Protein AF-A0A9E8LVL8-F1 (afdb_monomer)

InterPro domains:
  I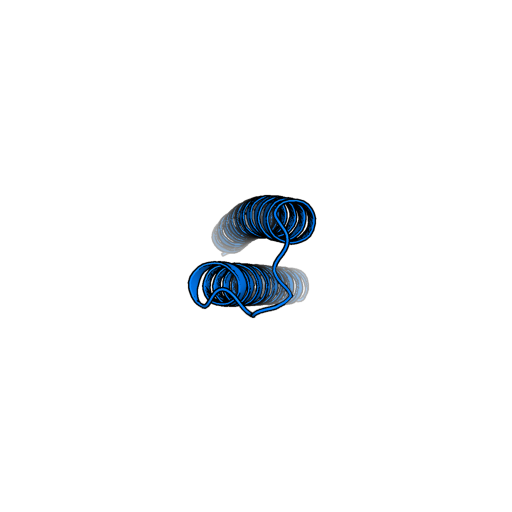PR025418 YrhC-like protein [PF14143] (7-76)

Structure (mmCIF, N/CA/C/O backbone):
data_AF-A0A9E8LVL8-F1
#
_entry.id   AF-A0A9E8LVL8-F1
#
loop_
_atom_site.group_PDB
_atom_site.id
_atom_site.type_symbol
_atom_site.label_atom_id
_atom_site.label_alt_id
_atom_site.label_comp_id
_atom_site.label_asym_id
_atom_site.label_entity_id
_atom_site.label_seq_id
_atom_site.pdbx_PDB_ins_code
_atom_site.Cartn_x
_atom_site.Cartn_y
_atom_site.Cartn_z
_atom_site.occupancy
_atom_site.B_iso_or_equiv
_atom_site.auth_seq_id
_atom_site.auth_comp_id
_atom_site.auth_asym_id
_atom_site.auth_atom_id
_atom_site.pdbx_PDB_model_num
ATOM 1 N N . MET A 1 1 ? -21.778 4.610 20.889 1.00 64.50 1 MET A N 1
ATOM 2 C CA . MET A 1 1 ? -22.022 4.050 19.537 1.00 64.50 1 MET A CA 1
ATOM 3 C C . MET A 1 1 ? -21.286 4.791 18.417 1.00 64.50 1 MET A C 1
ATOM 5 O O . MET A 1 1 ? -20.776 4.120 17.530 1.00 64.50 1 MET A O 1
ATOM 9 N N . GLU A 1 2 ? -21.178 6.126 18.430 1.00 78.62 2 GLU A N 1
ATOM 10 C CA . GLU A 1 2 ? -20.518 6.871 17.335 1.00 78.62 2 GLU A CA 1
ATOM 11 C C . GLU A 1 2 ? -19.019 6.575 17.171 1.00 78.62 2 GLU A C 1
ATOM 13 O O . GLU A 1 2 ? -18.570 6.308 16.060 1.00 78.62 2 GLU A O 1
ATOM 18 N N . LYS A 1 3 ? -18.251 6.516 18.270 1.00 79.56 3 LYS A N 1
ATOM 19 C CA . LYS A 1 3 ? -16.810 6.189 18.225 1.00 79.56 3 LYS A CA 1
ATOM 20 C C . LYS A 1 3 ? -16.522 4.838 17.558 1.00 79.56 3 LYS A C 1
ATOM 22 O O . LYS A 1 3 ? -15.606 4.736 16.751 1.00 79.56 3 LYS A O 1
ATOM 27 N N . ARG A 1 4 ? -17.350 3.826 17.836 1.00 82.88 4 ARG A N 1
ATOM 28 C CA . ARG A 1 4 ? -17.264 2.492 17.220 1.00 82.88 4 ARG A CA 1
ATOM 29 C C . ARG A 1 4 ? -17.478 2.562 15.706 1.00 82.88 4 ARG A C 1
ATOM 31 O O . ARG A 1 4 ? -16.682 2.011 14.956 1.00 82.88 4 ARG A O 1
ATOM 38 N N . LYS A 1 5 ? -18.517 3.277 15.255 1.00 86.31 5 LYS A N 1
ATOM 39 C CA . LYS A 1 5 ? -18.793 3.465 13.820 1.00 86.31 5 LYS A CA 1
ATOM 40 C C . LYS A 1 5 ? -17.630 4.162 13.105 1.00 86.31 5 LYS A C 1
ATOM 42 O O . LYS A 1 5 ? -17.258 3.739 12.016 1.00 86.31 5 LYS A O 1
ATOM 47 N N . LEU A 1 6 ? -17.021 5.172 13.733 1.00 88.25 6 LEU A N 1
ATOM 48 C CA . LEU A 1 6 ? -15.852 5.869 13.184 1.00 88.25 6 LEU A CA 1
ATOM 49 C C . LEU A 1 6 ? -14.619 4.957 13.069 1.00 88.25 6 LEU A C 1
ATOM 51 O O . LEU A 1 6 ? -13.921 5.006 12.058 1.00 88.25 6 LEU A O 1
ATOM 55 N N . LEU A 1 7 ? -14.357 4.116 14.075 1.00 86.31 7 LEU A N 1
ATOM 56 C CA . LEU A 1 7 ? -13.254 3.147 14.045 1.00 86.31 7 LEU A CA 1
ATOM 57 C C . LEU A 1 7 ? -13.447 2.106 12.937 1.00 86.31 7 LEU A C 1
ATOM 59 O O . LEU A 1 7 ? -12.530 1.873 12.155 1.00 86.31 7 LEU A O 1
ATOM 63 N N . VAL A 1 8 ? -14.654 1.544 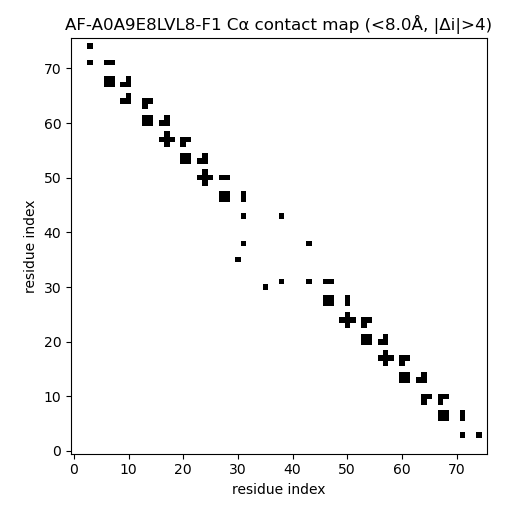12.821 1.00 90.12 8 VAL A N 1
ATOM 64 C CA . VAL A 1 8 ? -14.999 0.596 11.750 1.00 90.12 8 VAL A CA 1
ATOM 65 C C . VAL A 1 8 ? -14.843 1.240 10.371 1.00 90.12 8 VAL A C 1
ATOM 67 O O . VAL A 1 8 ? -14.252 0.627 9.485 1.00 90.12 8 VAL A O 1
ATOM 70 N N . GLY A 1 9 ? -15.297 2.487 10.199 1.00 91.31 9 GLY A N 1
ATOM 71 C CA . GLY A 1 9 ? -15.096 3.242 8.959 1.00 91.31 9 GLY A CA 1
ATOM 72 C C . GLY A 1 9 ? -13.617 3.347 8.582 1.00 91.31 9 GLY A C 1
ATOM 73 O O . GLY A 1 9 ? -13.229 2.936 7.493 1.00 91.31 9 GLY A O 1
ATOM 74 N N . LYS A 1 10 ? -12.763 3.766 9.526 1.00 90.62 10 LYS A N 1
ATOM 75 C CA . LYS A 1 10 ? -11.310 3.840 9.298 1.00 90.62 10 LYS A CA 1
ATOM 76 C C . LYS A 1 10 ? -10.697 2.490 8.926 1.00 90.62 10 LYS A C 1
ATOM 78 O O . LYS A 1 10 ? -9.850 2.436 8.041 1.00 90.62 10 LYS A O 1
ATOM 83 N N . ILE A 1 11 ? -11.103 1.401 9.580 1.00 91.75 11 ILE A N 1
ATOM 84 C CA . ILE A 1 11 ? -10.613 0.046 9.270 1.00 91.75 11 ILE A CA 1
ATOM 85 C C . ILE A 1 11 ? -10.943 -0.329 7.820 1.00 91.75 11 ILE A C 1
ATOM 87 O O . ILE A 1 11 ? -10.077 -0.841 7.105 1.00 91.75 11 ILE A O 1
ATOM 91 N N . ILE A 1 12 ? -12.174 -0.055 7.379 1.00 94.56 12 ILE A N 1
ATOM 92 C CA . ILE A 1 12 ? -12.616 -0.308 6.003 1.00 94.56 12 ILE A CA 1
ATOM 93 C C . ILE A 1 12 ? -11.802 0.540 5.020 1.00 94.56 12 ILE A C 1
ATOM 95 O O . ILE A 1 12 ? -11.298 0.001 4.035 1.00 94.56 12 ILE A O 1
ATOM 99 N N . ASP A 1 13 ? -11.595 1.822 5.314 1.00 94.94 13 ASP A N 1
ATOM 100 C CA . ASP A 1 13 ? -10.814 2.717 4.458 1.00 94.94 13 ASP A CA 1
ATOM 101 C C . ASP A 1 13 ? -9.369 2.229 4.301 1.00 94.94 13 ASP A C 1
ATOM 103 O O . ASP A 1 13 ? -8.891 2.051 3.180 1.00 94.94 13 ASP A O 1
ATOM 107 N N . TYR A 1 14 ? -8.678 1.924 5.406 1.00 93.12 14 TYR A N 1
ATOM 108 C CA . TYR A 1 14 ? -7.311 1.399 5.342 1.00 93.12 14 TYR A CA 1
ATOM 109 C C . TYR A 1 14 ? -7.238 0.060 4.609 1.00 93.12 14 TYR A C 1
ATOM 111 O O . TYR A 1 14 ? -6.282 -0.175 3.873 1.00 93.12 14 TYR A O 1
ATOM 119 N N . LYS A 1 15 ? -8.243 -0.812 4.757 1.00 93.44 15 LYS A N 1
ATOM 120 C CA . LYS A 1 15 ? -8.325 -2.059 3.987 1.00 93.44 15 LYS A CA 1
ATOM 121 C C . LYS A 1 15 ? -8.415 -1.778 2.485 1.00 93.44 15 LYS A C 1
ATOM 123 O O . LYS A 1 15 ? -7.652 -2.372 1.722 1.00 93.44 15 LYS A O 1
ATOM 128 N N . ASN A 1 16 ? -9.302 -0.873 2.079 1.00 95.75 16 ASN A N 1
ATOM 129 C CA . ASN A 1 16 ? -9.501 -0.519 0.676 1.00 95.75 16 ASN A CA 1
ATOM 130 C C . ASN A 1 16 ? -8.234 0.108 0.081 1.00 95.75 16 ASN A C 1
ATOM 132 O O . ASN A 1 16 ? -7.788 -0.315 -0.984 1.00 95.75 16 ASN A O 1
ATOM 136 N N . TYR A 1 17 ? -7.595 1.046 0.787 1.00 94.19 17 TYR A N 1
ATOM 137 C CA . TYR A 1 17 ? -6.346 1.654 0.324 1.00 94.19 17 TYR A CA 1
ATOM 138 C C . TYR A 1 17 ? -5.212 0.635 0.182 1.00 94.19 17 TYR A C 1
ATOM 140 O O . TYR A 1 17 ? -4.509 0.6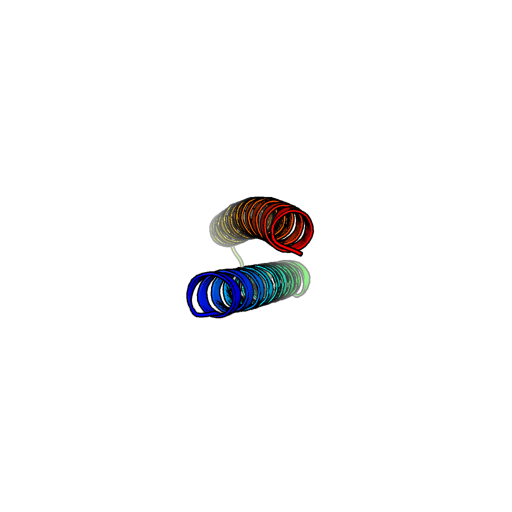53 -0.827 1.00 94.19 17 TYR A O 1
ATOM 148 N N . THR A 1 18 ? -5.060 -0.289 1.137 1.00 94.12 18 THR A N 1
ATOM 149 C CA . THR A 1 18 ? -4.088 -1.387 1.027 1.00 94.12 18 THR A CA 1
ATOM 150 C C . THR A 1 18 ? -4.342 -2.227 -0.225 1.00 94.12 18 THR A C 1
ATOM 152 O O . THR A 1 18 ? -3.407 -2.506 -0.972 1.00 94.12 18 THR A O 1
ATOM 155 N N . GLN A 1 19 ? -5.596 -2.604 -0.496 1.00 95.50 19 GLN A N 1
ATOM 156 C CA . GLN A 1 19 ? -5.939 -3.403 -1.679 1.00 95.50 19 GLN A CA 1
ATOM 157 C C . GLN A 1 19 ? -5.671 -2.654 -2.989 1.00 95.50 19 GLN A C 1
ATOM 159 O O . GLN A 1 19 ? -5.090 -3.233 -3.905 1.00 95.50 19 GLN A O 1
ATOM 164 N N . ILE A 1 20 ? -6.043 -1.373 -3.072 1.00 96.75 20 ILE A N 1
ATOM 165 C CA . ILE A 1 20 ? -5.816 -0.543 -4.264 1.00 96.75 20 ILE A CA 1
ATOM 166 C C . ILE A 1 20 ? -4.317 -0.396 -4.541 1.00 96.75 20 ILE A C 1
ATOM 168 O O . ILE A 1 20 ? -3.883 -0.597 -5.674 1.00 96.75 20 ILE A O 1
ATOM 172 N N . LEU A 1 21 ? -3.510 -0.100 -3.518 1.00 94.50 21 LEU A N 1
ATOM 173 C CA . LEU A 1 21 ? -2.062 0.041 -3.677 1.00 94.50 21 LEU A CA 1
ATOM 174 C C . LEU A 1 21 ? -1.404 -1.265 -4.134 1.00 94.50 21 LEU A C 1
ATOM 176 O O . LEU A 1 21 ? -0.582 -1.240 -5.045 1.00 94.50 21 LEU A O 1
ATOM 180 N N . LEU A 1 22 ? -1.803 -2.410 -3.572 1.00 95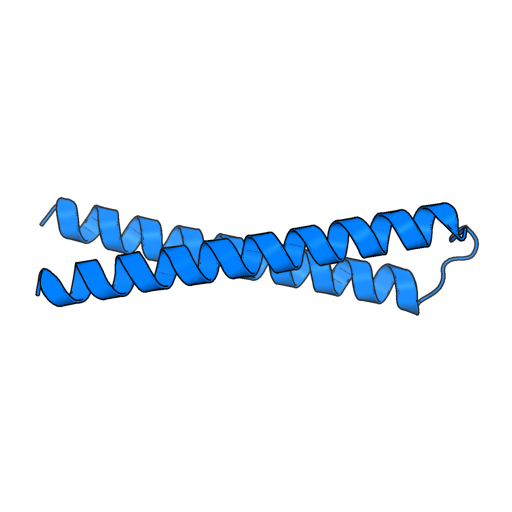.25 22 LEU A N 1
ATOM 181 C CA . LEU A 1 22 ? -1.296 -3.717 -4.006 1.00 95.25 22 LEU A CA 1
ATOM 182 C C . LEU A 1 22 ? -1.710 -4.058 -5.445 1.00 95.25 22 LEU A C 1
ATOM 184 O O . LEU A 1 22 ? -0.905 -4.604 -6.204 1.00 95.25 22 LEU A O 1
ATOM 188 N N . ALA A 1 23 ? -2.939 -3.720 -5.843 1.00 96.19 23 ALA A N 1
ATOM 189 C CA . ALA A 1 23 ? -3.406 -3.908 -7.213 1.00 96.19 23 ALA A CA 1
ATOM 190 C C . ALA A 1 23 ? -2.602 -3.047 -8.202 1.00 96.19 23 ALA A C 1
ATOM 192 O O . ALA A 1 23 ? -2.151 -3.556 -9.228 1.00 96.19 23 ALA A O 1
ATOM 193 N N . LEU A 1 24 ? -2.346 -1.778 -7.863 1.00 95.31 24 LEU A N 1
ATOM 194 C CA . LEU A 1 24 ? -1.497 -0.888 -8.659 1.00 95.31 24 LEU A CA 1
ATOM 195 C C . LEU A 1 24 ? -0.060 -1.410 -8.763 1.00 95.31 24 LEU A C 1
ATOM 197 O O . LEU A 1 24 ? 0.498 -1.442 -9.860 1.00 95.31 24 LEU A O 1
ATOM 201 N N . SER A 1 25 ? 0.525 -1.883 -7.659 1.00 93.75 25 SER A N 1
ATOM 202 C CA . SER A 1 25 ? 1.849 -2.514 -7.679 1.00 93.75 25 SER A CA 1
ATOM 203 C C . SER A 1 25 ? 1.888 -3.732 -8.602 1.00 93.75 25 SER A C 1
ATOM 205 O O . SER A 1 25 ? 2.819 -3.881 -9.389 1.00 93.75 25 SER A O 1
ATOM 207 N N . THR A 1 26 ? 0.859 -4.580 -8.556 1.00 93.44 26 THR A N 1
ATOM 208 C CA . THR A 1 26 ? 0.752 -5.766 -9.421 1.00 93.44 26 THR A CA 1
ATOM 209 C C . THR A 1 26 ? 0.619 -5.373 -10.894 1.00 93.44 26 THR A C 1
ATOM 211 O O . THR A 1 26 ? 1.260 -5.965 -11.760 1.00 93.44 26 THR A O 1
ATOM 214 N N . PHE A 1 27 ? -0.158 -4.331 -11.191 1.00 92.19 27 PHE A N 1
ATOM 215 C CA . PHE A 1 27 ? -0.284 -3.805 -12.547 1.00 92.19 27 PHE A CA 1
ATOM 216 C C . PHE A 1 27 ? 1.054 -3.277 -13.085 1.00 92.19 27 PHE A C 1
ATOM 218 O O . PHE A 1 27 ? 1.431 -3.576 -14.218 1.00 92.19 27 PHE A O 1
ATOM 225 N N . PHE A 1 28 ? 1.820 -2.552 -12.265 1.00 90.00 28 PHE A N 1
ATOM 226 C CA . PHE A 1 28 ? 3.158 -2.086 -12.645 1.00 90.00 28 PHE A CA 1
ATOM 227 C C . PHE A 1 28 ? 4.133 -3.239 -12.865 1.00 90.00 28 PHE A C 1
ATOM 229 O O . PHE A 1 28 ? 4.904 -3.202 -13.824 1.00 90.00 28 PHE A O 1
ATOM 236 N N . TYR A 1 29 ? 4.058 -4.288 -12.042 1.00 89.88 29 TYR A N 1
ATOM 237 C CA . TYR A 1 29 ? 4.826 -5.510 -12.256 1.00 89.88 29 TYR A CA 1
ATOM 238 C C . TYR A 1 29 ? 4.535 -6.126 -13.631 1.00 89.88 29 TYR A C 1
ATOM 240 O O . TYR A 1 29 ? 5.468 -6.398 -14.386 1.00 89.88 29 TYR A O 1
ATOM 248 N N . PHE A 1 30 ? 3.259 -6.264 -14.010 1.00 90.25 30 PHE A N 1
ATOM 249 C CA . PHE A 1 30 ? 2.897 -6.747 -15.346 1.00 90.25 30 PHE A CA 1
ATOM 250 C C . PHE A 1 30 ? 3.417 -5.835 -16.461 1.00 90.25 30 PHE A C 1
ATOM 252 O O . PHE A 1 30 ? 3.956 -6.337 -17.446 1.00 90.25 30 PHE A O 1
ATOM 259 N N . GLY A 1 31 ? 3.339 -4.513 -16.288 1.00 85.56 31 GLY A N 1
ATOM 260 C CA . GLY A 1 31 ? 3.890 -3.548 -17.245 1.00 85.56 31 GLY A CA 1
ATOM 261 C C . GLY A 1 31 ? 5.400 -3.700 -17.472 1.00 85.56 31 GLY A C 1
ATOM 262 O O . GLY A 1 31 ? 5.872 -3.554 -18.599 1.00 85.56 31 GLY A O 1
ATOM 263 N N . ILE A 1 32 ? 6.157 -4.050 -16.427 1.00 85.50 32 ILE A N 1
ATOM 264 C CA . ILE A 1 32 ? 7.599 -4.325 -16.522 1.00 85.50 32 ILE A CA 1
ATOM 265 C C . ILE A 1 32 ? 7.862 -5.679 -17.198 1.00 85.50 32 ILE A C 1
ATOM 267 O O . ILE A 1 32 ? 8.740 -5.780 -18.055 1.00 85.50 32 ILE A O 1
ATOM 271 N N . VAL A 1 33 ? 7.114 -6.722 -16.824 1.00 85.81 33 VAL A N 1
ATOM 272 C CA . VAL A 1 33 ? 7.321 -8.097 -17.314 1.00 85.81 33 VAL A CA 1
ATOM 273 C C . VAL A 1 33 ? 6.978 -8.241 -18.795 1.00 85.81 33 VAL A C 1
ATOM 275 O O . VAL A 1 33 ? 7.719 -8.895 -19.526 1.00 85.81 33 VAL A O 1
ATOM 278 N N . ILE A 1 34 ? 5.894 -7.610 -19.252 1.00 84.75 34 ILE A N 1
ATOM 279 C CA . ILE A 1 34 ? 5.417 -7.716 -20.640 1.00 84.75 34 ILE A CA 1
ATOM 280 C C . ILE A 1 34 ? 6.356 -6.991 -21.625 1.00 84.75 34 ILE A C 1
ATOM 282 O O . ILE A 1 34 ? 6.300 -7.272 -22.816 1.00 84.75 34 ILE A O 1
ATOM 286 N N . LYS A 1 35 ? 7.263 -6.122 -21.139 1.00 70.56 35 LYS A N 1
ATOM 287 C CA . LYS A 1 35 ? 8.268 -5.380 -21.927 1.00 70.56 35 LYS A CA 1
ATOM 288 C C . LYS A 1 35 ? 7.692 -4.800 -23.224 1.00 70.56 35 LYS A C 1
ATOM 290 O O . LYS A 1 35 ? 7.933 -5.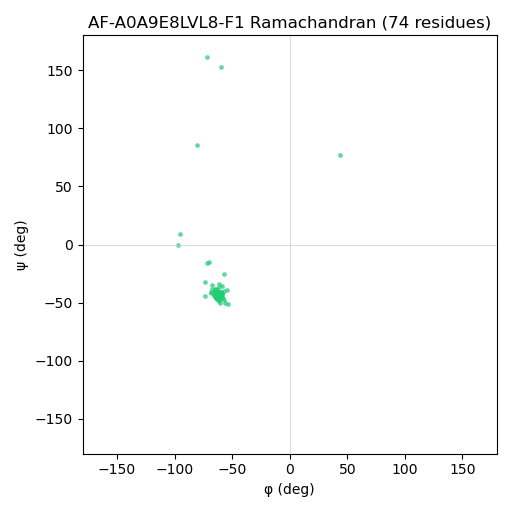304 -24.317 1.00 70.56 35 LYS A O 1
ATOM 295 N N . GLY A 1 36 ? 6.943 -3.705 -23.098 1.00 71.19 36 GLY A N 1
ATOM 296 C CA . GLY A 1 36 ? 6.499 -2.944 -24.267 1.00 71.19 36 GLY A CA 1
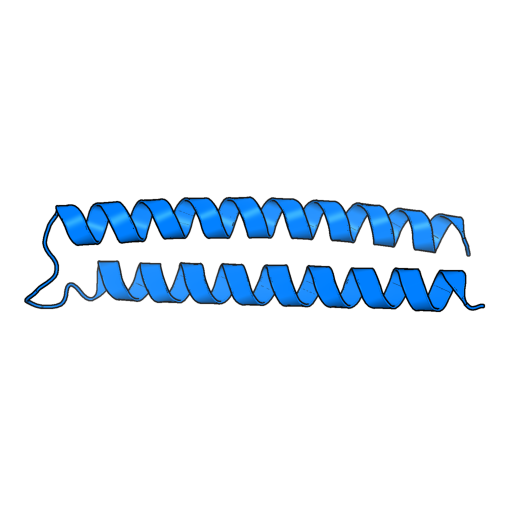ATOM 297 C C . GLY A 1 36 ? 7.686 -2.414 -25.095 1.00 71.19 36 GLY A C 1
ATOM 298 O O . GLY A 1 36 ? 8.751 -2.158 -24.526 1.00 71.19 36 GLY A O 1
ATOM 299 N N . PRO A 1 37 ? 7.518 -2.202 -26.413 1.00 68.06 37 PRO A N 1
ATOM 300 C CA . PRO A 1 37 ? 8.593 -1.750 -27.307 1.00 68.06 37 PRO A CA 1
ATOM 301 C C . PRO A 1 37 ? 9.242 -0.419 -26.879 1.00 68.06 37 PRO A C 1
ATOM 303 O O . PRO A 1 37 ? 10.421 -0.204 -27.137 1.00 68.06 37 PRO A O 1
ATOM 306 N N . ASP A 1 38 ? 8.514 0.429 -26.144 1.00 74.94 38 ASP A N 1
ATOM 307 C CA . ASP A 1 38 ? 8.992 1.726 -25.639 1.00 74.94 38 ASP A CA 1
ATOM 308 C C . ASP A 1 38 ? 9.533 1.695 -24.198 1.00 74.94 38 ASP A C 1
ATOM 310 O O . ASP A 1 38 ? 9.746 2.754 -23.578 1.00 74.94 38 ASP A O 1
ATOM 314 N N . LEU A 1 39 ? 9.701 0.502 -23.617 1.00 78.19 39 LEU A N 1
ATOM 315 C CA . LEU A 1 39 ? 10.128 0.331 -22.234 1.00 78.19 39 LEU A CA 1
ATOM 316 C C . LEU A 1 39 ? 11.651 0.480 -22.118 1.00 78.19 39 LEU A C 1
ATOM 318 O O . LEU A 1 39 ? 12.412 -0.484 -22.137 1.00 78.19 39 LEU A O 1
ATOM 322 N N . THR A 1 40 ? 12.104 1.724 -21.974 1.00 82.50 40 THR A N 1
ATOM 323 C CA . THR A 1 40 ? 13.513 2.027 -21.704 1.00 82.50 40 THR A CA 1
ATOM 324 C C . THR A 1 40 ? 13.913 1.640 -20.275 1.00 82.50 40 THR A C 1
ATOM 326 O O . THR A 1 40 ? 13.075 1.526 -19.371 1.00 82.50 40 THR A O 1
ATOM 329 N N . THR A 1 41 ? 15.220 1.499 -20.034 1.00 82.94 41 THR A N 1
ATOM 330 C CA . THR A 1 41 ? 15.785 1.225 -18.700 1.00 82.94 41 THR A CA 1
ATOM 331 C C . THR A 1 41 ? 15.336 2.262 -17.665 1.00 82.94 41 THR A C 1
ATOM 333 O O . THR A 1 41 ? 14.979 1.905 -16.545 1.00 82.94 41 THR A O 1
ATOM 336 N N . ALA A 1 42 ? 15.269 3.540 -18.056 1.00 83.31 42 ALA A N 1
ATOM 337 C CA . ALA A 1 42 ? 14.832 4.628 -17.181 1.00 83.31 42 ALA A CA 1
ATOM 338 C C . ALA A 1 42 ? 13.349 4.510 -16.782 1.00 83.31 42 ALA A C 1
ATOM 340 O O . ALA A 1 42 ? 13.015 4.649 -15.606 1.00 83.31 42 ALA A O 1
ATOM 341 N N . LYS A 1 43 ? 12.457 4.191 -17.734 1.00 85.94 43 LYS A N 1
ATOM 342 C CA . LYS A 1 43 ? 11.026 3.973 -17.446 1.00 85.94 43 LYS A CA 1
ATOM 343 C C . LYS A 1 43 ? 10.812 2.744 -16.557 1.00 85.94 43 LYS A C 1
ATOM 345 O O . LYS A 1 43 ? 9.998 2.788 -15.639 1.00 85.94 43 LYS A O 1
ATOM 350 N N . SER A 1 44 ? 11.584 1.680 -16.785 1.00 86.50 44 SER A N 1
ATOM 351 C CA . SER A 1 44 ? 11.554 0.468 -15.953 1.00 86.50 44 SER A CA 1
ATOM 352 C C . SER A 1 44 ? 11.979 0.753 -14.511 1.00 86.50 44 SER A C 1
ATOM 354 O O . SER A 1 44 ? 11.311 0.322 -13.575 1.00 86.50 44 SER A O 1
ATOM 356 N N . ALA A 1 45 ? 13.059 1.520 -14.322 1.00 89.69 45 ALA A N 1
ATOM 357 C CA . ALA A 1 45 ? 13.534 1.919 -12.998 1.00 89.69 45 ALA A CA 1
ATOM 358 C C . ALA A 1 45 ? 12.504 2.784 -12.252 1.00 89.69 45 ALA A C 1
ATOM 360 O O . ALA A 1 45 ? 12.275 2.587 -11.056 1.00 89.69 45 ALA A O 1
ATOM 361 N N . LEU A 1 46 ? 11.835 3.699 -12.961 1.00 91.06 46 LEU A N 1
ATOM 362 C CA . LEU A 1 46 ? 10.759 4.517 -12.401 1.00 91.06 46 LEU A CA 1
ATOM 363 C C . LEU A 1 46 ? 9.569 3.660 -11.948 1.00 91.06 46 LEU A C 1
ATOM 365 O O . LEU A 1 46 ? 9.105 3.821 -10.820 1.00 91.06 46 LEU A O 1
ATOM 369 N N . LEU A 1 47 ? 9.111 2.718 -12.780 1.00 90.94 47 LEU A N 1
ATOM 370 C CA . LEU A 1 47 ? 8.015 1.805 -12.431 1.00 90.94 47 LEU A CA 1
ATOM 371 C C . LEU A 1 47 ? 8.363 0.923 -11.228 1.00 90.94 47 LEU A C 1
ATOM 373 O O . LEU A 1 47 ? 7.542 0.782 -10.326 1.00 90.94 47 LEU A O 1
ATOM 377 N N . LEU A 1 48 ? 9.585 0.383 -11.171 1.00 91.44 48 LEU A N 1
ATOM 378 C CA . LEU A 1 48 ? 10.062 -0.397 -10.024 1.00 91.44 48 LEU A CA 1
ATOM 379 C C . LEU A 1 48 ? 10.070 0.434 -8.739 1.00 91.44 48 LEU A C 1
ATOM 381 O O . LEU A 1 48 ? 9.610 -0.030 -7.698 1.00 91.44 48 LEU A O 1
ATOM 385 N N . THR A 1 49 ? 10.546 1.677 -8.818 1.00 94.00 49 THR A N 1
ATOM 386 C CA . THR A 1 49 ? 10.594 2.585 -7.666 1.00 94.00 49 THR A CA 1
ATOM 387 C C . THR A 1 49 ? 9.183 2.904 -7.171 1.00 94.00 49 THR A C 1
ATOM 389 O O . THR A 1 49 ? 8.907 2.792 -5.977 1.00 94.00 49 THR A O 1
ATOM 392 N N . ALA A 1 50 ? 8.262 3.224 -8.084 1.00 94.12 50 ALA A N 1
ATOM 393 C CA . ALA A 1 50 ? 6.858 3.462 -7.755 1.00 94.12 50 ALA A CA 1
ATOM 394 C C . ALA A 1 50 ? 6.194 2.217 -7.143 1.00 94.12 50 ALA A C 1
ATOM 396 O O . ALA A 1 50 ? 5.472 2.322 -6.155 1.00 94.12 50 ALA A O 1
ATOM 397 N N . MET A 1 51 ? 6.494 1.029 -7.673 1.00 95.06 51 MET A N 1
ATOM 398 C CA . MET A 1 51 ? 5.981 -0.240 -7.160 1.00 95.06 51 MET A CA 1
ATOM 399 C C . MET A 1 51 ? 6.436 -0.502 -5.718 1.00 95.06 51 MET A C 1
ATOM 401 O O . MET A 1 51 ? 5.608 -0.867 -4.883 1.00 95.06 51 MET A O 1
ATOM 405 N N . ILE A 1 52 ? 7.719 -0.269 -5.410 1.00 95.62 52 ILE A N 1
ATOM 406 C CA . ILE A 1 52 ? 8.271 -0.385 -4.049 1.00 95.62 52 ILE A CA 1
ATOM 407 C C . ILE A 1 52 ? 7.580 0.604 -3.106 1.00 95.62 52 ILE A C 1
ATOM 409 O O . ILE A 1 52 ? 7.166 0.220 -2.013 1.00 95.62 52 ILE A O 1
ATOM 413 N N . LEU A 1 53 ? 7.404 1.859 -3.534 1.00 96.75 53 LEU A N 1
ATOM 414 C CA . LEU A 1 53 ? 6.705 2.874 -2.744 1.00 96.75 53 LEU A CA 1
ATOM 415 C C . LEU A 1 53 ? 5.257 2.471 -2.449 1.00 96.75 53 LEU A C 1
ATOM 417 O O . LEU A 1 53 ? 4.817 2.566 -1.306 1.00 96.75 53 LEU A O 1
ATOM 421 N N . PHE A 1 54 ? 4.523 1.973 -3.443 1.00 95.62 54 PHE A N 1
ATOM 422 C CA . PHE A 1 54 ? 3.142 1.525 -3.259 1.00 95.62 54 PHE A CA 1
ATOM 423 C C . PHE A 1 54 ? 3.035 0.336 -2.302 1.00 95.62 54 PHE A C 1
ATOM 425 O O . PHE A 1 54 ? 2.153 0.330 -1.445 1.00 95.62 54 PHE A O 1
ATOM 432 N N . ILE A 1 55 ? 3.967 -0.620 -2.369 1.00 95.31 55 ILE A N 1
ATOM 433 C CA . ILE A 1 55 ? 4.026 -1.740 -1.417 1.00 95.31 55 ILE A CA 1
ATOM 434 C C . ILE A 1 55 ? 4.322 -1.231 -0.001 1.00 95.31 55 ILE A C 1
ATOM 436 O O . ILE A 1 55 ? 3.669 -1.659 0.952 1.00 95.31 55 ILE A O 1
ATOM 440 N N . LEU A 1 56 ? 5.261 -0.291 0.153 1.00 97.44 56 LEU A N 1
ATOM 441 C CA . LEU A 1 56 ? 5.562 0.321 1.450 1.00 97.44 56 LEU A CA 1
ATOM 442 C C . LEU A 1 56 ? 4.335 1.032 2.033 1.00 97.44 56 LEU A C 1
ATOM 444 O O . LEU A 1 56 ? 4.000 0.814 3.197 1.00 97.44 56 LEU A O 1
ATOM 448 N N . PHE A 1 57 ? 3.620 1.829 1.236 1.00 95.69 57 PHE A N 1
ATOM 449 C CA . PHE A 1 57 ? 2.391 2.484 1.687 1.00 95.69 57 PHE A CA 1
ATOM 450 C C . PHE A 1 57 ? 1.284 1.481 2.027 1.00 95.69 57 PHE A C 1
ATOM 452 O O . PHE A 1 57 ? 0.619 1.642 3.050 1.00 95.69 57 PHE A O 1
ATOM 459 N N . ALA A 1 58 ? 1.128 0.413 1.240 1.00 95.44 58 ALA A N 1
ATOM 460 C CA . ALA A 1 58 ? 0.176 -0.654 1.535 1.00 95.44 58 ALA A CA 1
ATOM 461 C C . ALA A 1 58 ? 0.485 -1.317 2.885 1.00 95.44 58 ALA A C 1
ATOM 463 O O . ALA A 1 58 ? -0.414 -1.537 3.696 1.00 95.44 58 ALA A O 1
ATOM 464 N N . TYR A 1 59 ? 1.764 -1.570 3.173 1.00 94.94 59 TYR A N 1
ATOM 465 C CA . TYR A 1 59 ? 2.193 -2.095 4.466 1.00 94.94 59 TYR A CA 1
ATOM 466 C C . TYR A 1 59 ? 1.893 -1.124 5.619 1.00 94.94 59 TYR A C 1
ATOM 468 O O . TYR A 1 59 ? 1.388 -1.540 6.666 1.00 94.94 59 TYR A O 1
ATOM 476 N N . LEU A 1 60 ? 2.141 0.177 5.434 1.00 95.31 60 LEU A N 1
ATOM 477 C CA . LEU A 1 60 ? 1.822 1.199 6.436 1.00 95.31 60 LEU A CA 1
ATOM 478 C C . LEU A 1 60 ? 0.316 1.275 6.723 1.00 95.31 60 LEU A C 1
ATOM 480 O O . LEU A 1 60 ? -0.080 1.318 7.889 1.00 95.31 60 LEU A O 1
ATOM 484 N N . PHE A 1 61 ? -0.529 1.238 5.691 1.00 93.00 61 PHE A N 1
ATOM 485 C CA . PHE A 1 61 ? -1.984 1.226 5.852 1.00 93.00 61 PHE A CA 1
ATOM 486 C C . PHE A 1 61 ? -2.489 -0.065 6.486 1.00 93.00 61 PHE A C 1
ATOM 488 O O . PHE A 1 61 ? -3.345 -0.011 7.366 1.00 93.00 61 PHE A O 1
ATOM 495 N N . GLN A 1 62 ? -1.906 -1.213 6.147 1.00 93.12 62 GLN A N 1
ATOM 496 C CA . GLN A 1 62 ? -2.218 -2.476 6.807 1.00 93.12 62 GLN A CA 1
ATOM 497 C C . GLN A 1 62 ? -1.859 -2.444 8.303 1.00 93.12 62 GLN A C 1
ATOM 499 O O . GLN A 1 62 ? -2.635 -2.914 9.137 1.00 93.12 62 GLN A O 1
ATOM 504 N N . LYS A 1 63 ? -0.718 -1.844 8.668 1.00 94.31 63 LYS A N 1
ATOM 505 C CA . LYS A 1 63 ? -0.326 -1.648 10.072 1.00 94.31 63 LYS A CA 1
ATOM 506 C C . LYS A 1 63 ? -1.272 -0.688 10.798 1.00 94.31 63 LYS A C 1
ATOM 508 O O . LYS A 1 63 ? -1.658 -0.959 11.934 1.00 94.31 63 LYS A O 1
ATOM 513 N N . ALA A 1 64 ? -1.666 0.409 10.149 1.00 91.62 64 ALA A N 1
ATOM 514 C CA . ALA A 1 64 ? -2.650 1.341 10.695 1.00 91.62 64 ALA A CA 1
ATOM 515 C C . ALA A 1 64 ? -3.999 0.649 10.927 1.00 91.62 64 ALA A C 1
ATOM 517 O O . ALA A 1 64 ? -4.560 0.767 12.013 1.00 91.62 64 ALA A O 1
ATOM 518 N N . ARG A 1 65 ? -4.473 -0.144 9.957 1.00 92.06 65 ARG A N 1
ATOM 519 C CA . ARG A 1 65 ? -5.697 -0.946 10.070 1.00 92.06 65 ARG A CA 1
ATOM 520 C C . ARG A 1 65 ? -5.669 -1.841 11.304 1.00 92.06 65 ARG A C 1
ATOM 522 O O . ARG A 1 65 ? -6.595 -1.778 12.103 1.00 92.06 65 ARG A O 1
ATOM 529 N N . LYS A 1 66 ? -4.590 -2.611 11.483 1.00 91.50 66 LYS A N 1
ATOM 530 C CA . LYS A 1 66 ? -4.430 -3.521 12.625 1.00 91.50 66 LYS A CA 1
ATOM 531 C C . LYS A 1 66 ? -4.504 -2.778 13.963 1.00 91.50 66 LYS A C 1
ATOM 533 O O . LYS A 1 66 ? -5.204 -3.216 14.864 1.00 91.50 66 LYS A O 1
ATOM 538 N N . LYS A 1 67 ? -3.866 -1.607 14.059 1.00 91.75 67 LYS A N 1
ATOM 539 C CA . LYS A 1 67 ? -3.954 -0.752 15.253 1.00 91.75 67 LYS A CA 1
ATOM 540 C C . LYS A 1 67 ? -5.397 -0.327 15.556 1.00 91.75 67 LYS A C 1
ATOM 542 O O . LYS A 1 67 ? -5.791 -0.285 16.715 1.00 91.75 67 LYS A O 1
ATOM 547 N N . TYR A 1 68 ? -6.185 0.013 14.535 1.00 89.88 68 TYR A N 1
ATOM 548 C CA . TYR A 1 68 ? -7.593 0.376 14.729 1.00 89.88 68 TYR A CA 1
ATOM 549 C C . TYR A 1 68 ? -8.481 -0.836 15.053 1.00 89.88 68 TYR A C 1
ATOM 551 O O . TYR A 1 68 ? -9.427 -0.681 15.820 1.00 89.88 68 TYR A O 1
ATOM 559 N N . GLU A 1 69 ? -8.175 -2.023 14.519 1.00 90.25 69 GLU A N 1
ATOM 560 C CA . GLU A 1 69 ? -8.830 -3.290 14.891 1.00 90.25 69 GLU A CA 1
ATOM 561 C C . GLU A 1 69 ? -8.587 -3.625 16.374 1.00 90.25 69 GLU A C 1
ATOM 563 O O . GLU A 1 69 ? -9.536 -3.941 17.086 1.00 90.25 69 GLU A O 1
ATOM 568 N N . GLU A 1 70 ? -7.351 -3.474 16.862 1.00 91.44 70 GLU A N 1
ATOM 569 C CA . GLU A 1 70 ? -6.995 -3.657 18.280 1.00 91.44 70 GLU A CA 1
ATOM 570 C C . GLU A 1 70 ? -7.758 -2.670 19.184 1.00 91.44 70 GLU A C 1
ATOM 572 O O . GLU A 1 70 ? -8.402 -3.081 20.146 1.00 91.44 70 GLU A O 1
ATOM 577 N N . GLN A 1 71 ? -7.798 -1.381 18.822 1.00 87.56 71 GLN A N 1
ATOM 578 C CA . GLN A 1 71 ? -8.567 -0.367 19.564 1.00 87.56 71 GLN A CA 1
ATOM 579 C C . GLN A 1 71 ? -10.073 -0.652 19.594 1.00 87.56 71 GLN A C 1
ATOM 581 O O . GLN A 1 71 ? -10.754 -0.316 20.564 1.00 87.56 71 GLN A O 1
ATOM 586 N N . LEU A 1 72 ? -10.613 -1.226 18.518 1.00 87.88 72 LEU A N 1
ATOM 587 C CA . LEU A 1 72 ? -12.020 -1.601 18.446 1.00 87.88 72 LEU A CA 1
ATOM 588 C C . LEU A 1 72 ? -12.333 -2.756 19.406 1.00 87.88 72 LEU A C 1
ATOM 590 O O . LEU A 1 72 ? -13.355 -2.686 20.084 1.00 87.88 72 LEU A O 1
ATOM 594 N N . ALA A 1 73 ? -11.449 -3.756 19.483 1.00 87.00 73 ALA A N 1
ATOM 595 C CA . ALA A 1 73 ? -11.575 -4.905 20.378 1.00 87.00 73 ALA A CA 1
ATOM 596 C C . ALA A 1 73 ? -11.443 -4.520 21.862 1.00 87.00 73 ALA A C 1
ATOM 598 O O . ALA A 1 73 ? -12.145 -5.067 22.696 1.00 87.00 73 ALA A O 1
ATOM 599 N N . GLU A 1 74 ? -10.602 -3.537 22.197 1.00 83.44 74 GLU A N 1
ATOM 600 C CA . GLU A 1 74 ? -10.510 -2.989 23.564 1.00 83.44 74 GLU A CA 1
ATOM 601 C C . GLU A 1 7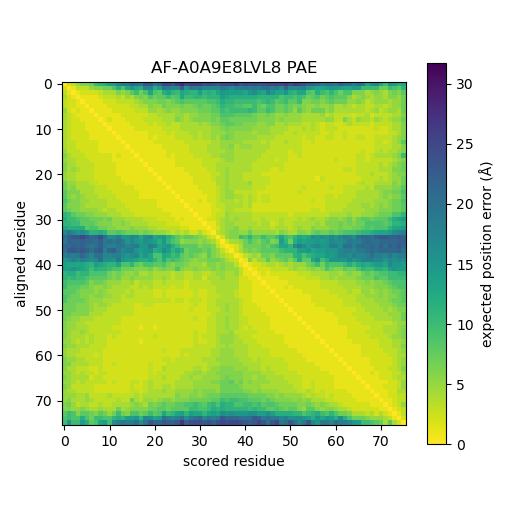4 ? -11.728 -2.130 23.964 1.00 83.44 74 GLU A C 1
ATOM 603 O O . GLU A 1 74 ? -11.918 -1.820 25.138 1.00 83.44 74 GLU A O 1
ATOM 608 N N . THR A 1 75 ? -12.537 -1.700 22.987 1.00 73.69 75 THR A N 1
ATOM 609 C CA . THR A 1 75 ? -13.766 -0.909 23.200 1.00 73.69 75 THR A CA 1
ATOM 610 C C . THR A 1 75 ? -15.035 -1.791 23.203 1.00 73.69 75 THR A C 1
ATOM 612 O O . THR A 1 75 ? -16.154 -1.273 23.312 1.00 73.69 75 THR A O 1
ATOM 615 N N . GLU A 1 76 ? -14.887 -3.106 23.012 1.00 56.47 76 GLU A N 1
ATOM 616 C CA . GLU A 1 76 ? -15.905 -4.147 23.249 1.00 56.47 76 GLU A CA 1
ATOM 617 C C . GLU A 1 76 ? -15.913 -4.587 24.711 1.00 56.47 76 GLU A C 1
ATOM 619 O O . GLU A 1 76 ? -17.043 -4.717 25.235 1.00 56.47 76 GLU A O 1
#

Nearest PDB structures (foldseek):
  6tz4-assembly1_JB  TM=9.222E-01  e=2.444E+00  Homo sapiens
  6tz5-assembly1_AA  TM=9.060E-01  e=4.261E+00  Homo sapiens
  6tz9-assembly1_A  TM=9.357E-01  e=6.567E+00  Homo sapiens
  7aal-assembly1_B  TM=8.246E-01  e=4.006E+00  Homo sapiens

Secondary structure (DSSP, 8-state):
-HHHHHHHHHHHHHHHHHHHHHHHHHHHHHHHHTT-TT--HHHHHHHHHHHHHHHHHHHHHHHHHHHHHHHHHTT-

Solvent-accessible surface area (backbone atoms only — not comparable to full-atom values): 4017 Å² total; per-residue (Å²): 114,6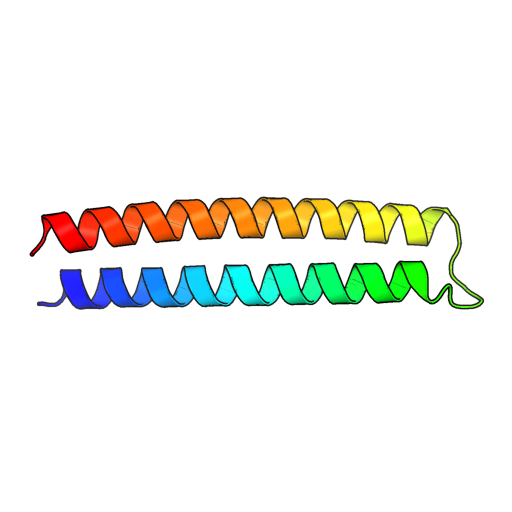6,71,59,54,53,42,53,50,51,33,52,50,26,50,51,52,23,51,53,28,47,50,52,27,51,50,44,50,49,57,59,7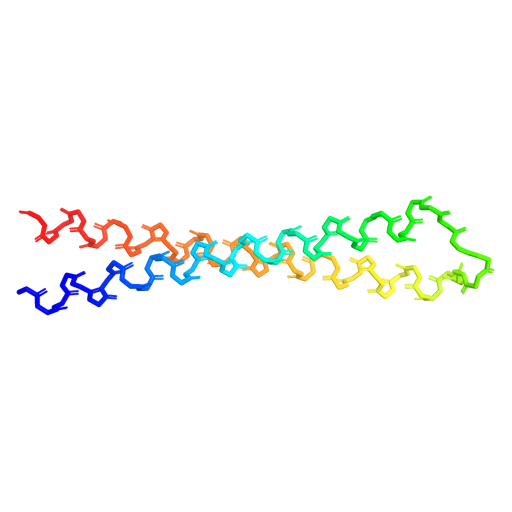2,70,54,53,97,83,64,43,72,68,59,46,52,50,45,52,52,52,30,54,50,29,48,52,50,20,52,50,29,48,53,51,23,51,56,41,51,53,55,51,61,77,72,106

Foldseek 3Di:
DVVLVVLVVLLVVLVVLLVVLQVLLVVLVCVLVVDDPPDDPVNNVVSVVSSVVSNVSSVVSVVVSVVSVVVSVVVD

Radius of gyration: 17.08 Å; Cα contacts (8 Å, |Δi|>4): 56; chains: 1; bounding box: 38×15×51 Å

Mean predicted aligned error: 5.28 Å

Organism: NCBI:txid2980026

Sequence (76 aa):
MEKRKLLVGKIIDYKNYTQILLALSTFFYFGIVIKGPDLTTAKSALLLTAMILFILFAYLFQKARKKYEEQLAETE

pLDDT: mean 88.72, std 8.05, range [56.47, 97.44]